Protein AF-A0A6G4W8M9-F1 (afdb_monomer)

Sequence (92 aa):
MGSEIVDAVLRPEGRVVPPKSMDAVLKHLPLRIGAYVPDDLLEDWFAPGTGMKPASDQALSAAKAYGWRFECEFKYYPERMEGVFWKWVPAI

Structure (mmCIF, N/CA/C/O backbone):
data_AF-A0A6G4W8M9-F1
#
_entry.id   AF-A0A6G4W8M9-F1
#
loop_
_atom_site.group_PDB
_atom_site.id
_atom_site.type_symbol
_atom_site.label_atom_id
_atom_site.label_alt_id
_atom_site.label_comp_id
_atom_site.label_asym_id
_atom_site.label_entity_id
_atom_site.label_seq_id
_atom_site.pdbx_PDB_ins_code
_atom_site.Cartn_x
_atom_site.Cartn_y
_atom_site.Cartn_z
_atom_site.occupancy
_atom_site.B_iso_or_equiv
_atom_site.auth_seq_id
_atom_site.auth_comp_id
_atom_site.auth_asym_id
_atom_site.auth_atom_id
_atom_site.pdbx_PDB_model_num
ATOM 1 N N . MET A 1 1 ? -4.289 -30.021 -11.734 1.00 39.12 1 MET A N 1
ATOM 2 C CA . MET A 1 1 ? -5.195 -28.892 -11.436 1.00 39.12 1 MET A CA 1
ATOM 3 C C . MET A 1 1 ? -4.567 -28.146 -10.270 1.00 39.12 1 MET A C 1
ATOM 5 O O . MET A 1 1 ? -4.776 -28.540 -9.141 1.00 39.12 1 MET A O 1
ATOM 9 N N . GLY A 1 2 ? -3.563 -27.294 -10.455 1.00 40.84 2 GLY A N 1
ATOM 10 C CA . GLY A 1 2 ? -3.534 -26.138 -11.350 1.00 40.84 2 GLY A CA 1
ATOM 11 C C . GLY A 1 2 ? -3.887 -24.918 -10.497 1.00 40.84 2 GLY A C 1
ATOM 12 O O . GLY A 1 2 ? -5.048 -24.564 -10.421 1.00 40.84 2 GLY A O 1
ATOM 13 N N . SER A 1 3 ? -2.892 -24.418 -9.764 1.00 38.22 3 SER A N 1
ATOM 14 C CA . SER A 1 3 ? -2.962 -23.450 -8.662 1.00 38.22 3 SER A CA 1
ATOM 15 C C . SER A 1 3 ? -3.722 -22.154 -8.993 1.00 38.22 3 SER A C 1
ATOM 17 O O . SER A 1 3 ? -3.245 -21.353 -9.790 1.00 38.22 3 SER A O 1
ATOM 19 N N . GLU A 1 4 ? -4.847 -21.919 -8.312 1.00 43.62 4 GLU A N 1
ATOM 20 C CA . GLU A 1 4 ? -5.592 -20.644 -8.256 1.00 43.62 4 GLU A CA 1
ATOM 21 C C . GLU A 1 4 ? -4.960 -19.626 -7.270 1.00 43.62 4 GLU A C 1
ATOM 23 O O . GLU A 1 4 ? -5.629 -18.724 -6.779 1.00 43.62 4 GLU A O 1
ATOM 28 N N . ILE A 1 5 ? -3.677 -19.774 -6.907 1.00 44.78 5 ILE A N 1
ATOM 29 C CA . ILE A 1 5 ? -3.090 -19.058 -5.753 1.00 44.78 5 ILE A CA 1
ATOM 30 C C . ILE A 1 5 ? -2.546 -17.656 -6.092 1.00 44.78 5 ILE A C 1
ATOM 32 O O . ILE A 1 5 ? -2.228 -16.895 -5.184 1.00 44.78 5 ILE A O 1
ATOM 36 N N . VAL A 1 6 ? -2.493 -17.232 -7.355 1.00 46.22 6 VAL A N 1
ATOM 37 C CA . VAL A 1 6 ? -2.037 -15.869 -7.694 1.00 46.22 6 VAL A CA 1
ATOM 38 C C . VAL A 1 6 ? -2.992 -15.202 -8.668 1.00 46.22 6 VAL A C 1
ATOM 40 O O . VAL A 1 6 ? -2.791 -15.187 -9.876 1.00 46.22 6 VAL A O 1
ATOM 43 N N . ASP A 1 7 ? -4.059 -14.634 -8.118 1.00 49.28 7 ASP A N 1
ATOM 44 C CA . ASP A 1 7 ? -5.119 -13.935 -8.849 1.00 49.28 7 ASP A CA 1
ATOM 45 C C . ASP A 1 7 ? -4.658 -12.545 -9.345 1.00 49.28 7 ASP A C 1
ATOM 47 O O . ASP A 1 7 ? -5.352 -11.539 -9.210 1.00 49.28 7 ASP A O 1
ATOM 51 N N . ALA A 1 8 ? -3.436 -12.460 -9.880 1.00 53.62 8 ALA A N 1
ATOM 52 C CA . ALA A 1 8 ? -2.946 -11.293 -10.590 1.00 53.62 8 ALA A CA 1
ATOM 53 C C . ALA A 1 8 ? -3.814 -11.097 -11.838 1.00 53.62 8 ALA A C 1
ATOM 55 O O . ALA A 1 8 ? -3.773 -11.884 -12.784 1.00 53.62 8 ALA A O 1
ATOM 56 N N . VAL A 1 9 ? -4.628 -10.041 -11.842 1.00 56.91 9 VAL A N 1
ATOM 57 C CA . VAL A 1 9 ? -5.499 -9.740 -12.978 1.00 56.91 9 VAL A CA 1
ATOM 58 C C . VAL A 1 9 ? -4.637 -9.180 -14.104 1.00 56.91 9 VAL A C 1
ATOM 60 O O . VAL A 1 9 ? -4.346 -7.985 -14.134 1.00 56.91 9 VAL A O 1
ATOM 63 N N . LEU A 1 10 ? -4.245 -10.035 -15.048 1.00 54.81 10 LEU A N 1
ATOM 64 C CA . LEU A 1 10 ? -3.684 -9.595 -16.322 1.00 54.81 10 LEU A CA 1
ATOM 65 C C . LEU A 1 10 ? -4.751 -8.774 -17.054 1.00 54.81 10 LEU A C 1
ATOM 67 O O . LEU A 1 10 ? -5.772 -9.301 -17.501 1.00 54.81 10 LEU A O 1
ATOM 71 N N . ARG A 1 11 ? -4.542 -7.460 -17.172 1.00 54.88 11 ARG A N 1
ATOM 72 C CA . ARG A 1 11 ? -5.329 -6.643 -18.109 1.00 54.88 11 ARG A CA 1
ATOM 73 C C . ARG A 1 11 ? -4.969 -7.041 -19.551 1.00 54.88 11 ARG A C 1
ATOM 75 O O . ARG A 1 11 ? -3.865 -7.536 -19.764 1.00 54.88 11 ARG A O 1
ATOM 82 N N . PRO A 1 12 ? -5.834 -6.785 -20.555 1.00 45.97 12 PRO A N 1
ATOM 83 C CA . PRO A 1 12 ? -5.552 -7.109 -21.966 1.00 45.97 12 PRO A CA 1
ATOM 84 C C . PRO A 1 12 ? -4.238 -6.510 -22.510 1.00 45.97 12 PRO A C 1
ATOM 86 O O . PRO A 1 12 ? -3.709 -6.984 -23.505 1.00 45.97 12 PRO A O 1
ATOM 89 N N . GLU A 1 13 ? -3.681 -5.520 -21.814 1.00 52.41 13 GLU A N 1
ATOM 90 C CA . GLU A 1 13 ? -2.385 -4.877 -22.066 1.00 52.41 13 GLU A CA 1
ATOM 91 C C . GLU A 1 13 ? -1.168 -5.669 -21.519 1.00 52.41 13 GLU A C 1
ATOM 93 O O . GLU A 1 13 ? -0.050 -5.164 -21.548 1.00 52.41 13 GLU A O 1
ATOM 98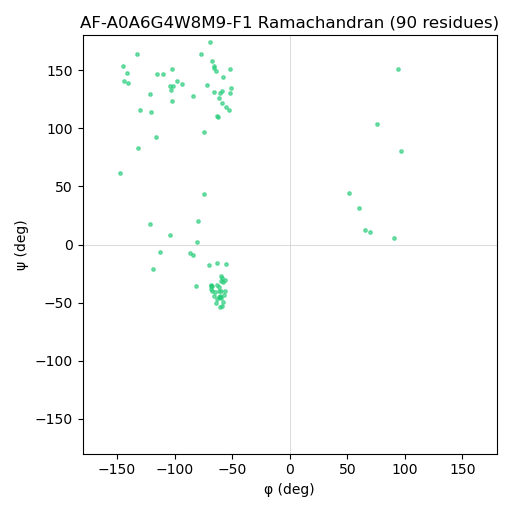 N N . GLY A 1 14 ? -1.358 -6.851 -20.916 1.00 58.16 14 GLY A N 1
ATOM 99 C CA . GLY A 1 14 ? -0.286 -7.619 -20.260 1.00 58.16 14 GLY A CA 1
ATOM 100 C C . GLY A 1 14 ? 0.246 -6.998 -18.959 1.00 58.16 14 GLY A C 1
ATOM 101 O O . GLY A 1 14 ? 1.267 -7.437 -18.439 1.00 58.16 14 GLY A O 1
ATOM 102 N N . ARG A 1 15 ? -0.431 -5.975 -18.422 1.00 59.53 15 ARG A N 1
ATOM 103 C CA . ARG A 1 15 ? -0.056 -5.317 -17.162 1.00 59.53 15 ARG A CA 1
ATOM 104 C C . ARG A 1 15 ? -0.607 -6.073 -15.963 1.00 59.53 15 ARG A C 1
ATOM 106 O O . ARG A 1 15 ? -1.819 -6.305 -15.886 1.00 59.53 15 ARG A O 1
ATOM 113 N N . VAL A 1 16 ? 0.280 -6.376 -15.020 1.00 73.56 16 VAL A N 1
ATOM 114 C CA . VAL A 1 16 ? -0.087 -6.765 -13.661 1.00 73.56 16 VAL A CA 1
ATOM 115 C C . VAL A 1 16 ? -0.611 -5.510 -12.955 1.00 73.56 16 VAL A C 1
ATOM 117 O O . VAL A 1 16 ? -0.111 -4.407 -13.143 1.00 73.56 16 VAL A O 1
ATOM 120 N N . VAL A 1 17 ? -1.696 -5.647 -12.209 1.00 84.25 17 VAL A N 1
ATOM 121 C CA . VAL A 1 17 ? -2.250 -4.596 -11.346 1.00 84.25 17 VAL A CA 1
ATOM 122 C C . VAL A 1 17 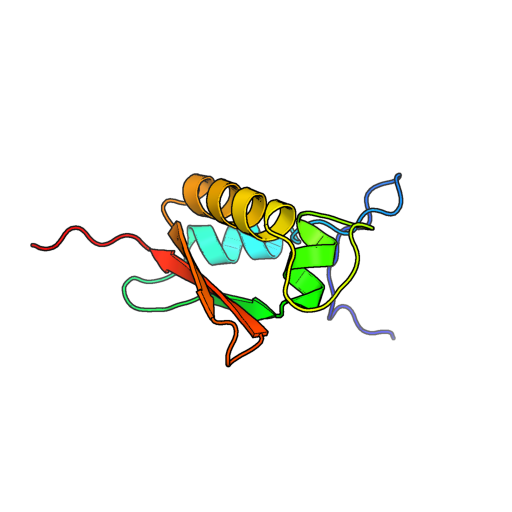? -2.545 -5.228 -9.990 1.00 84.25 17 VAL A C 1
ATOM 124 O O . VAL A 1 17 ? -2.645 -6.461 -9.933 1.00 84.25 17 VAL A O 1
ATOM 127 N N . PRO A 1 18 ? -2.744 -4.437 -8.917 1.00 92.00 18 PRO A N 1
ATOM 128 C CA . PRO A 1 18 ? -3.197 -5.007 -7.660 1.00 92.00 18 PRO A CA 1
ATOM 129 C C . PRO A 1 18 ? -4.446 -5.861 -7.905 1.00 92.00 18 PRO A C 1
ATOM 131 O O . PRO A 1 18 ? -5.376 -5.409 -8.592 1.00 92.00 18 PRO A O 1
ATOM 134 N N . PRO A 1 19 ? -4.478 -7.101 -7.397 1.00 90.69 19 PRO A N 1
ATOM 135 C CA . PRO A 1 19 ? -5.625 -7.969 -7.587 1.00 90.69 19 PRO A CA 1
ATOM 136 C C . PRO A 1 19 ? -6.842 -7.386 -6.860 1.00 90.69 19 PRO A C 1
ATOM 138 O O . PRO A 1 19 ? -6.703 -6.723 -5.834 1.00 90.69 19 PRO A O 1
ATOM 141 N N . LYS A 1 20 ? -8.063 -7.660 -7.338 1.00 89.44 20 LYS A N 1
ATOM 142 C CA . LYS A 1 20 ? -9.295 -7.160 -6.684 1.00 89.44 20 LYS A CA 1
ATOM 143 C C . LYS A 1 20 ? -9.438 -7.643 -5.238 1.00 89.44 20 LYS A C 1
ATOM 145 O O . LYS A 1 20 ? -10.072 -6.980 -4.422 1.00 89.44 20 LYS A O 1
ATOM 150 N N . SER A 1 21 ? -8.851 -8.791 -4.907 1.00 91.12 21 SER A N 1
ATOM 151 C CA . SER A 1 21 ? -8.760 -9.272 -3.529 1.00 91.12 21 SER A CA 1
ATOM 152 C C . SER A 1 21 ? -7.993 -8.296 -2.629 1.00 91.12 21 SER A C 1
ATOM 154 O O . SER A 1 21 ? -8.348 -8.149 -1.462 1.00 91.12 21 SER A O 1
ATOM 156 N N . MET A 1 22 ? -7.020 -7.555 -3.167 1.00 95.19 22 MET A N 1
ATOM 157 C CA . MET A 1 22 ? -6.287 -6.530 -2.426 1.00 95.19 22 MET A CA 1
ATOM 158 C C . MET A 1 22 ? -7.171 -5.325 -2.072 1.00 95.19 22 MET A C 1
ATOM 160 O O . MET A 1 22 ? -7.049 -4.801 -0.965 1.00 95.19 22 MET A O 1
ATOM 164 N N . ASP A 1 23 ? -8.112 -4.926 -2.939 1.00 95.56 23 ASP A N 1
ATOM 165 C CA . ASP A 1 23 ? -9.127 -3.915 -2.59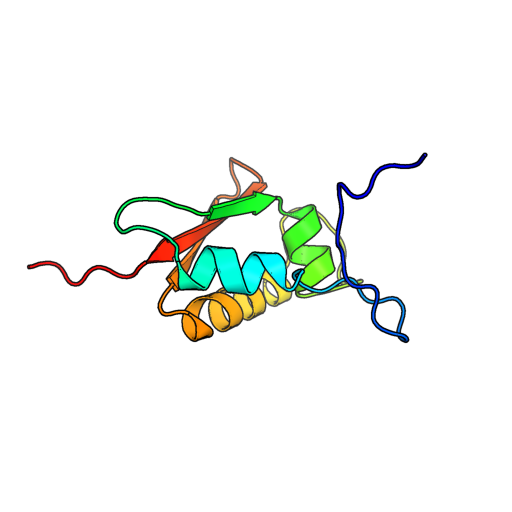2 1.00 95.56 23 ASP A CA 1
ATOM 166 C C . ASP A 1 23 ? -9.926 -4.372 -1.356 1.00 95.56 23 ASP A C 1
ATOM 168 O O . ASP A 1 23 ? -10.173 -3.596 -0.430 1.00 95.56 23 ASP A O 1
ATOM 172 N N . ALA A 1 24 ? -10.313 -5.653 -1.318 1.00 94.88 24 ALA A N 1
ATOM 173 C CA . ALA A 1 24 ? -11.055 -6.227 -0.199 1.00 94.88 24 ALA A CA 1
ATOM 174 C C . ALA A 1 24 ? -10.213 -6.290 1.086 1.00 94.88 24 ALA A C 1
ATOM 176 O O . ALA A 1 24 ? -10.739 -5.968 2.154 1.00 94.88 24 ALA A O 1
ATOM 177 N N . VAL A 1 25 ? -8.925 -6.642 0.988 1.00 95.88 25 VAL A N 1
ATOM 178 C CA . VAL A 1 25 ? -7.983 -6.625 2.120 1.00 95.88 25 VAL A CA 1
ATOM 179 C C . VAL A 1 25 ? -7.885 -5.222 2.711 1.00 95.88 25 VAL A C 1
ATOM 181 O O . VAL A 1 25 ? -8.118 -5.055 3.904 1.00 95.88 25 VAL A O 1
ATOM 184 N N . LEU A 1 26 ? -7.610 -4.198 1.896 1.00 96.19 26 LEU A N 1
ATOM 185 C CA . LEU A 1 26 ? -7.446 -2.830 2.398 1.00 96.19 26 LEU A CA 1
ATOM 186 C C . LEU A 1 26 ? -8.755 -2.234 2.923 1.00 96.19 26 LEU A C 1
ATOM 188 O O . LEU A 1 26 ? -8.752 -1.516 3.925 1.00 96.19 26 LEU A O 1
ATOM 192 N N . LYS A 1 27 ? -9.894 -2.565 2.303 1.00 95.56 27 LYS A N 1
ATOM 193 C CA . LYS A 1 27 ? -11.209 -2.123 2.779 1.00 95.56 27 LYS A CA 1
ATOM 194 C C . LYS A 1 27 ? -11.517 -2.642 4.188 1.00 95.56 27 LYS A C 1
ATOM 196 O O . LYS A 1 27 ? -12.031 -1.870 4.993 1.00 95.56 27 LYS A O 1
ATOM 201 N N . HIS A 1 28 ? -11.169 -3.895 4.491 1.00 95.56 28 HIS A N 1
ATOM 202 C CA . HIS A 1 28 ? -11.484 -4.555 5.767 1.00 95.56 28 HIS A CA 1
ATOM 203 C C . HIS A 1 28 ? -10.296 -4.663 6.733 1.00 95.56 28 HIS A C 1
ATOM 205 O O . HIS A 1 28 ? -10.408 -5.338 7.756 1.00 95.56 28 HIS A O 1
ATOM 211 N N . LEU A 1 29 ? -9.165 -4.022 6.424 1.00 95.75 29 LEU A N 1
ATOM 212 C CA . LEU A 1 29 ? -7.959 -4.100 7.241 1.00 95.75 29 LEU A CA 1
ATOM 213 C C . LEU A 1 29 ? -8.253 -3.609 8.672 1.00 95.75 29 LEU A C 1
ATOM 215 O O . LEU A 1 29 ? -8.695 -2.466 8.829 1.00 95.75 29 LEU A O 1
ATOM 219 N N . PRO A 1 30 ? -8.031 -4.431 9.715 1.00 93.56 30 PRO A N 1
ATOM 220 C CA . PRO A 1 30 ? -8.262 -4.004 11.088 1.00 93.56 30 PRO A CA 1
ATOM 221 C C . PRO A 1 30 ? -7.311 -2.885 11.515 1.00 93.56 30 PRO A C 1
ATOM 223 O O . PRO A 1 30 ? -6.176 -2.787 11.044 1.00 93.56 30 PRO A O 1
ATOM 226 N N . LEU A 1 31 ? -7.752 -2.069 12.475 1.00 91.12 31 LEU A N 1
ATOM 227 C CA . LEU A 1 31 ? -6.875 -1.088 13.112 1.00 91.12 31 LEU A CA 1
ATOM 228 C C . LEU A 1 31 ? -5.670 -1.793 13.750 1.00 91.12 31 LEU A C 1
ATOM 230 O O . LEU A 1 31 ? -5.808 -2.875 14.319 1.00 91.12 31 LEU A O 1
ATOM 234 N N . ARG A 1 32 ? -4.502 -1.139 13.709 1.00 88.69 32 ARG A N 1
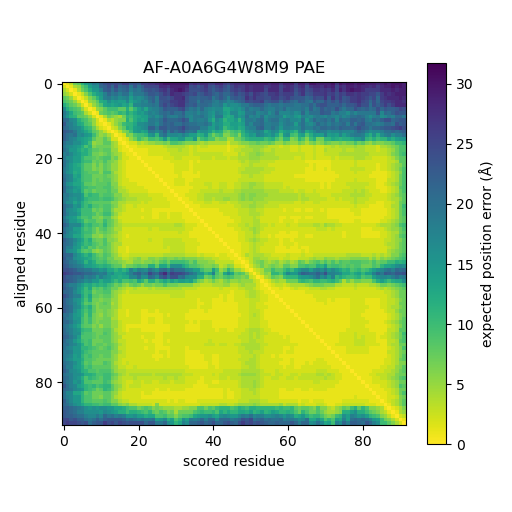ATOM 235 C CA . ARG A 1 32 ? -3.225 -1.635 14.265 1.00 88.69 32 ARG A CA 1
ATOM 236 C C . ARG A 1 32 ? -2.649 -2.888 13.586 1.00 88.69 32 ARG A C 1
ATOM 238 O O . ARG A 1 32 ? -1.703 -3.466 14.113 1.00 88.69 32 ARG A O 1
ATOM 245 N N . ILE A 1 33 ? -3.172 -3.287 12.427 1.00 93.31 33 ILE A N 1
ATOM 246 C CA . ILE A 1 33 ? -2.613 -4.353 11.586 1.00 93.31 33 ILE A CA 1
ATOM 247 C C . ILE A 1 33 ? -2.146 -3.750 10.255 1.00 93.31 33 ILE A C 1
ATOM 249 O O . ILE A 1 33 ? -2.729 -2.780 9.768 1.00 93.31 33 ILE A O 1
ATOM 253 N N . GLY A 1 34 ? -1.078 -4.319 9.690 1.00 95.44 34 GLY A N 1
ATOM 254 C CA . GLY A 1 34 ? -0.543 -3.951 8.383 1.00 95.44 34 GLY A CA 1
ATOM 255 C C . GLY A 1 34 ? -0.771 -5.035 7.327 1.00 95.44 34 GLY A C 1
ATOM 256 O O . GLY A 1 34 ? -0.738 -6.224 7.641 1.00 95.44 34 GLY A O 1
ATOM 257 N N . ALA A 1 35 ? -0.972 -4.622 6.077 1.00 97.56 35 ALA A N 1
ATOM 258 C CA . ALA A 1 35 ? -0.870 -5.486 4.903 1.00 97.56 35 ALA A CA 1
ATOM 259 C C . ALA A 1 35 ? 0.468 -5.219 4.201 1.00 97.56 35 ALA A C 1
ATOM 261 O O . ALA A 1 35 ? 0.759 -4.077 3.844 1.00 97.56 35 ALA A O 1
ATOM 262 N N . TYR A 1 36 ? 1.265 -6.268 4.025 1.00 97.38 36 TYR A N 1
ATOM 263 C CA . TYR A 1 36 ? 2.642 -6.205 3.536 1.00 97.38 36 TYR A CA 1
ATOM 264 C C . TYR A 1 36 ? 2.695 -6.633 2.068 1.00 97.38 36 TYR A C 1
ATOM 266 O O . TYR A 1 36 ? 2.099 -7.648 1.703 1.00 97.38 36 TYR A O 1
ATOM 274 N N . VAL A 1 37 ? 3.388 -5.857 1.236 1.00 95.94 37 VAL A N 1
ATOM 275 C CA . VAL A 1 37 ? 3.544 -6.103 -0.202 1.00 95.94 37 VAL A CA 1
ATOM 276 C C . VAL A 1 37 ? 5.032 -6.016 -0.568 1.00 95.94 37 VAL A C 1
ATOM 278 O O . VAL A 1 37 ? 5.612 -4.937 -0.426 1.00 95.94 37 VAL A O 1
ATOM 281 N N . PRO A 1 38 ? 5.650 -7.120 -1.018 1.00 93.88 38 PRO A N 1
ATOM 282 C CA . PRO A 1 38 ? 7.011 -7.148 -1.562 1.00 93.88 38 PRO A CA 1
ATOM 283 C C . PRO A 1 38 ? 7.268 -6.126 -2.686 1.00 93.88 38 PRO A C 1
ATOM 285 O O . PRO A 1 38 ? 6.347 -5.745 -3.411 1.00 93.88 38 PRO A O 1
ATOM 288 N N . ASP A 1 39 ? 8.514 -5.662 -2.823 1.00 91.62 39 ASP A N 1
ATOM 289 C CA . ASP A 1 39 ? 8.915 -4.616 -3.776 1.00 91.62 39 ASP A CA 1
ATOM 290 C C . ASP A 1 39 ? 8.721 -4.990 -5.253 1.00 91.62 39 ASP A C 1
ATOM 292 O O . ASP A 1 39 ? 8.340 -4.130 -6.047 1.00 91.62 39 ASP A O 1
ATOM 296 N N . ASP A 1 40 ? 8.915 -6.258 -5.607 1.00 89.12 40 ASP A N 1
ATOM 297 C CA . ASP A 1 40 ? 8.622 -6.801 -6.935 1.00 89.12 40 ASP A CA 1
ATOM 298 C C . ASP A 1 40 ? 7.136 -6.649 -7.289 1.00 89.12 40 ASP A C 1
ATOM 300 O O . ASP A 1 40 ? 6.804 -6.136 -8.356 1.00 89.12 40 ASP A O 1
ATOM 304 N N . LEU A 1 41 ? 6.235 -6.977 -6.359 1.00 91.62 41 LEU A N 1
ATOM 305 C CA . LEU A 1 41 ? 4.800 -6.768 -6.543 1.00 91.62 41 LEU A CA 1
ATOM 306 C C . LEU A 1 41 ? 4.431 -5.284 -6.588 1.00 91.62 41 LEU A C 1
ATOM 308 O O . LEU A 1 41 ? 3.541 -4.913 -7.348 1.00 91.62 41 LEU A O 1
ATOM 312 N N . LEU A 1 42 ? 5.092 -4.417 -5.813 1.00 92.88 42 LEU A N 1
ATOM 313 C CA . LEU A 1 42 ? 4.858 -2.972 -5.907 1.00 92.88 42 LEU A CA 1
ATOM 314 C C . LEU A 1 42 ? 5.215 -2.432 -7.297 1.00 92.88 42 LEU A C 1
ATOM 316 O O . LEU A 1 42 ? 4.428 -1.674 -7.866 1.00 92.88 42 LEU A O 1
ATOM 320 N N . GLU A 1 43 ? 6.361 -2.827 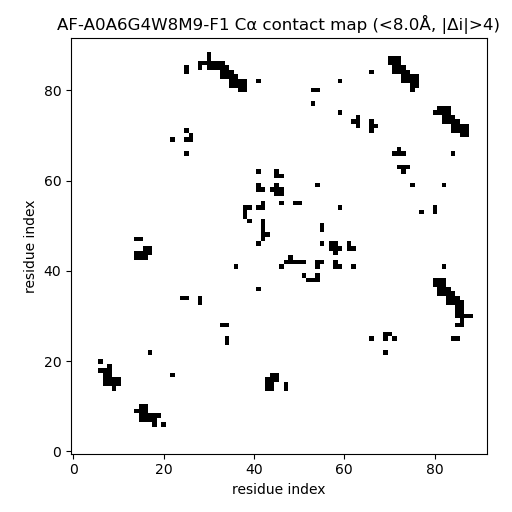-7.850 1.00 91.12 43 GLU A N 1
ATOM 321 C CA . GLU A 1 43 ? 6.758 -2.467 -9.214 1.00 91.12 43 GLU A CA 1
ATOM 322 C C . GLU A 1 43 ? 5.758 -3.000 -10.237 1.00 91.12 43 GLU A C 1
ATOM 324 O O . GLU A 1 43 ? 5.189 -2.226 -11.009 1.00 91.12 43 GLU A O 1
ATOM 329 N N . ASP A 1 44 ? 5.474 -4.301 -10.191 1.00 89.69 44 ASP A N 1
ATOM 330 C CA . ASP A 1 44 ? 4.566 -4.955 -11.128 1.00 89.69 44 ASP A CA 1
ATOM 331 C C . ASP A 1 44 ? 3.183 -4.298 -11.131 1.00 89.69 44 ASP A C 1
ATOM 333 O O . ASP A 1 44 ? 2.579 -4.115 -12.187 1.00 89.69 44 ASP A O 1
ATOM 337 N N . TRP A 1 45 ? 2.680 -3.921 -9.956 1.00 91.75 45 TRP A N 1
ATOM 338 C CA . TRP A 1 45 ? 1.337 -3.380 -9.786 1.00 91.75 45 TRP A CA 1
ATOM 339 C C . TRP A 1 45 ? 1.216 -1.897 -10.122 1.00 91.75 45 TRP A C 1
ATOM 341 O O . TRP A 1 45 ? 0.163 -1.464 -10.604 1.00 91.75 45 TRP A O 1
ATOM 351 N N . PHE A 1 46 ? 2.244 -1.107 -9.814 1.00 92.12 46 PHE A N 1
ATOM 352 C CA . PHE A 1 46 ? 2.141 0.352 -9.784 1.00 92.12 46 PHE A CA 1
ATOM 353 C C . PHE A 1 46 ? 3.070 1.068 -10.770 1.00 92.12 46 PHE A C 1
ATOM 355 O O . PHE A 1 46 ? 2.768 2.203 -11.150 1.00 92.12 46 PHE A O 1
ATOM 362 N N . ALA A 1 47 ? 4.143 0.424 -11.230 1.00 89.81 47 ALA A N 1
ATOM 363 C CA . ALA A 1 47 ? 5.057 0.957 -12.239 1.00 89.81 47 ALA A CA 1
ATOM 364 C C . ALA A 1 47 ? 5.642 -0.164 -13.132 1.00 89.81 47 ALA A C 1
ATOM 366 O O . ALA A 1 47 ? 6.851 -0.371 -13.195 1.00 89.81 47 ALA A O 1
ATOM 367 N N . PRO A 1 48 ? 4.805 -0.913 -13.873 1.00 84.88 48 PRO A N 1
ATOM 368 C CA . PRO A 1 48 ? 5.305 -2.021 -14.676 1.00 84.88 48 PRO A CA 1
ATOM 369 C C . PRO A 1 48 ? 6.301 -1.525 -15.735 1.00 84.88 48 PRO A C 1
ATOM 371 O O . PRO A 1 48 ? 5.981 -0.656 -16.550 1.00 84.88 48 PRO A O 1
ATOM 374 N N . GLY A 1 49 ? 7.497 -2.118 -15.746 1.00 78.00 49 GLY A N 1
ATOM 375 C CA . GLY A 1 49 ? 8.543 -1.843 -16.736 1.00 78.00 49 GLY A CA 1
ATOM 376 C C . GLY A 1 49 ? 9.538 -0.735 -16.372 1.00 78.00 49 GLY A C 1
ATOM 377 O O . GLY A 1 49 ? 10.388 -0.426 -17.206 1.00 78.00 49 GLY A O 1
ATOM 378 N N . THR A 1 50 ? 9.485 -0.157 -15.165 1.00 74.81 50 THR A N 1
ATOM 379 C CA . THR A 1 50 ? 10.458 0.868 -14.731 1.00 74.81 50 THR A CA 1
ATOM 380 C C . THR A 1 50 ? 11.769 0.318 -14.162 1.00 74.81 50 THR A C 1
ATOM 382 O O . THR A 1 50 ? 12.733 1.071 -14.039 1.00 74.81 50 THR A O 1
ATOM 385 N N . GLY A 1 51 ? 11.860 -0.996 -13.928 1.00 65.44 51 GLY A N 1
ATOM 386 C CA . GLY A 1 51 ? 13.075 -1.668 -13.451 1.00 65.44 51 GLY A CA 1
ATOM 387 C C . GLY A 1 51 ? 13.119 -1.827 -11.926 1.00 65.44 51 GLY A C 1
ATOM 388 O O . GLY A 1 51 ? 12.529 -1.047 -11.192 1.00 65.44 51 GLY A O 1
ATOM 389 N N . MET A 1 52 ? 13.801 -2.879 -11.455 1.00 71.50 52 MET A N 1
ATOM 390 C CA . MET A 1 52 ? 13.754 -3.345 -10.060 1.00 71.50 52 MET A CA 1
ATOM 391 C C . MET A 1 52 ? 14.978 -2.949 -9.210 1.00 71.50 52 MET A C 1
ATOM 393 O O . MET A 1 52 ? 16.110 -2.955 -9.695 1.00 71.50 52 MET A O 1
ATOM 397 N N . LYS A 1 53 ? 14.711 -2.801 -7.901 1.00 65.44 53 LYS A N 1
ATOM 398 C CA . LYS A 1 53 ? 15.600 -2.715 -6.720 1.00 65.44 53 LYS A CA 1
ATOM 399 C C . LYS A 1 53 ? 16.349 -1.393 -6.476 1.00 65.44 53 LYS A C 1
ATOM 401 O O . LYS A 1 53 ? 17.428 -1.192 -7.036 1.00 65.44 53 LYS A O 1
ATOM 406 N N . PRO A 1 54 ? 15.890 -0.575 -5.501 1.00 77.69 54 PRO A N 1
ATOM 407 C CA . PRO A 1 54 ? 14.618 -0.671 -4.756 1.00 77.69 54 PRO A CA 1
ATOM 408 C C . PRO A 1 54 ? 13.404 -0.354 -5.648 1.00 77.69 54 PRO A C 1
ATOM 410 O O . PRO A 1 54 ? 13.584 0.049 -6.795 1.00 77.69 54 PRO A O 1
ATOM 413 N N . ALA A 1 55 ? 12.183 -0.526 -5.127 1.00 85.31 55 ALA A N 1
ATOM 414 C CA . ALA A 1 55 ? 10.982 -0.015 -5.793 1.00 85.31 55 ALA A CA 1
ATOM 415 C C . ALA A 1 55 ? 11.150 1.475 -6.149 1.00 85.31 55 ALA A C 1
ATOM 417 O O . ALA A 1 55 ? 11.631 2.275 -5.343 1.00 85.31 55 ALA A O 1
ATOM 418 N N . SER A 1 56 ? 10.767 1.820 -7.370 1.00 90.94 56 SER A N 1
ATOM 419 C CA . SER A 1 56 ? 10.826 3.144 -7.966 1.00 90.94 56 SER A CA 1
ATOM 420 C C . SER A 1 56 ? 9.925 4.133 -7.233 1.00 90.94 56 SER A C 1
ATOM 422 O O . SER A 1 56 ? 8.836 3.801 -6.758 1.00 90.94 56 SER A O 1
ATOM 424 N N . ASP A 1 57 ? 10.323 5.405 -7.223 1.00 92.12 57 ASP A N 1
ATOM 425 C CA . ASP A 1 57 ? 9.505 6.479 -6.647 1.00 92.12 57 ASP A CA 1
ATOM 426 C C . ASP A 1 57 ? 8.110 6.554 -7.287 1.00 92.12 57 ASP A C 1
ATOM 428 O O . ASP A 1 57 ? 7.128 6.907 -6.627 1.00 92.12 57 ASP A O 1
ATOM 432 N N . GLN A 1 58 ? 8.004 6.179 -8.567 1.00 92.50 58 GLN A N 1
ATOM 433 C CA . GLN A 1 58 ? 6.732 6.081 -9.271 1.00 92.50 58 GLN A CA 1
ATOM 434 C C . GLN A 1 58 ? 5.833 5.004 -8.653 1.00 92.50 58 GLN A C 1
ATOM 436 O O . GLN A 1 58 ? 4.681 5.307 -8.329 1.00 92.50 58 GLN A O 1
ATOM 441 N N . ALA A 1 59 ? 6.349 3.787 -8.446 1.00 93.56 59 ALA A N 1
ATOM 442 C CA . ALA A 1 59 ? 5.603 2.711 -7.802 1.00 93.56 59 ALA A CA 1
ATOM 443 C C . ALA A 1 59 ? 5.193 3.094 -6.378 1.00 93.56 59 ALA A C 1
ATOM 445 O O . ALA A 1 59 ? 4.034 2.924 -6.003 1.00 93.56 59 ALA A O 1
ATOM 446 N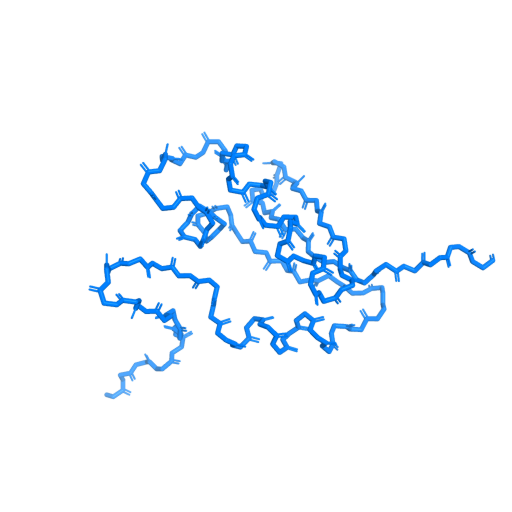 N . LEU A 1 60 ? 6.103 3.686 -5.600 1.00 95.50 60 LEU A N 1
ATOM 447 C CA . LEU A 1 60 ? 5.834 4.092 -4.218 1.00 95.50 60 LEU A CA 1
ATOM 448 C C . LEU A 1 60 ? 4.766 5.193 -4.124 1.00 95.50 60 LEU A C 1
ATOM 450 O O . LEU A 1 60 ? 3.886 5.144 -3.259 1.00 95.50 60 LEU A O 1
ATOM 454 N N . SER A 1 61 ? 4.805 6.174 -5.028 1.00 96.00 61 SER A N 1
ATOM 455 C CA . SER A 1 61 ? 3.804 7.243 -5.103 1.00 96.00 61 SER A CA 1
ATOM 456 C C . SER A 1 61 ? 2.423 6.702 -5.490 1.00 96.00 61 SER A C 1
ATOM 458 O O . SER A 1 61 ? 1.414 7.026 -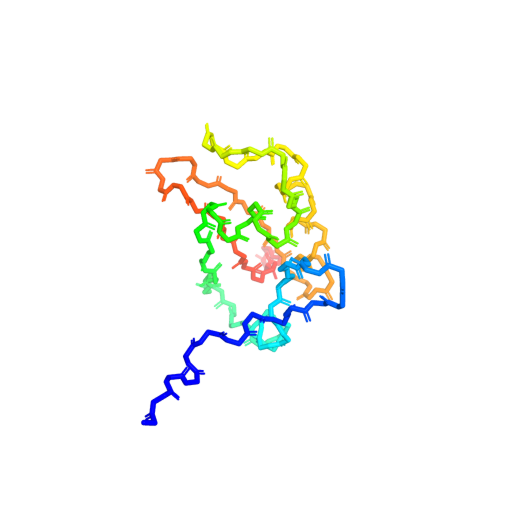4.855 1.00 96.00 61 SER A O 1
ATOM 460 N N . ALA A 1 62 ? 2.370 5.812 -6.483 1.00 95.75 62 ALA A N 1
ATOM 461 C CA . ALA A 1 62 ? 1.133 5.175 -6.918 1.00 95.75 62 ALA A CA 1
ATOM 462 C C . ALA A 1 62 ? 0.565 4.206 -5.863 1.00 95.75 62 ALA A C 1
ATOM 464 O O . ALA A 1 62 ? -0.646 4.216 -5.630 1.00 95.75 62 ALA A O 1
ATOM 465 N N . ALA A 1 63 ? 1.412 3.455 -5.153 1.00 96.69 63 ALA A N 1
ATOM 466 C CA . ALA A 1 63 ? 1.013 2.631 -4.014 1.00 96.69 63 ALA A CA 1
ATOM 467 C C . ALA A 1 63 ? 0.389 3.487 -2.903 1.00 96.69 63 ALA A C 1
ATOM 469 O O . ALA A 1 63 ? -0.703 3.183 -2.420 1.00 96.69 63 ALA A O 1
ATOM 470 N N . LYS A 1 64 ? 1.012 4.620 -2.554 1.00 97.38 64 LYS A N 1
ATOM 471 C CA . LYS A 1 64 ? 0.446 5.568 -1.587 1.00 97.38 64 LYS A CA 1
ATOM 472 C C . LYS A 1 64 ? -0.935 6.062 -2.024 1.00 97.38 64 LYS A C 1
ATOM 474 O O . LYS A 1 64 ? -1.875 5.995 -1.236 1.00 97.38 64 LYS A O 1
ATOM 479 N N . ALA A 1 65 ? -1.087 6.504 -3.272 1.00 97.00 65 ALA A N 1
ATOM 480 C CA . ALA A 1 65 ? -2.378 6.950 -3.802 1.00 97.00 65 ALA A CA 1
ATOM 481 C C . ALA A 1 65 ? -3.438 5.831 -3.802 1.00 97.00 65 ALA A C 1
ATOM 483 O O . ALA A 1 65 ? -4.610 6.078 -3.515 1.00 97.00 65 ALA A O 1
ATOM 484 N N . TYR A 1 66 ? -3.029 4.594 -4.084 1.00 96.69 66 TYR A N 1
ATOM 485 C CA . TYR A 1 66 ? -3.892 3.421 -4.017 1.00 96.69 66 TYR A CA 1
ATOM 486 C C . TYR A 1 66 ? -4.403 3.161 -2.593 1.00 96.69 66 TYR A C 1
ATOM 488 O O . TYR A 1 66 ? -5.608 3.002 -2.415 1.00 96.69 66 TYR A O 1
ATOM 496 N N . GLY A 1 67 ? -3.530 3.206 -1.580 1.00 96.56 67 GLY A N 1
ATOM 497 C CA . GLY A 1 67 ? -3.911 3.034 -0.172 1.00 96.56 67 GLY A CA 1
ATOM 498 C C . GLY A 1 67 ? -4.926 4.073 0.319 1.00 96.56 67 GLY A C 1
ATOM 499 O O . GLY A 1 67 ? -5.900 3.722 0.987 1.00 96.56 67 GLY A O 1
ATOM 500 N N . TRP A 1 68 ? -4.768 5.334 -0.097 1.00 95.56 68 TRP A N 1
ATOM 501 C CA . TRP A 1 68 ? -5.673 6.432 0.270 1.00 95.56 68 TRP A CA 1
ATOM 502 C C . TRP A 1 68 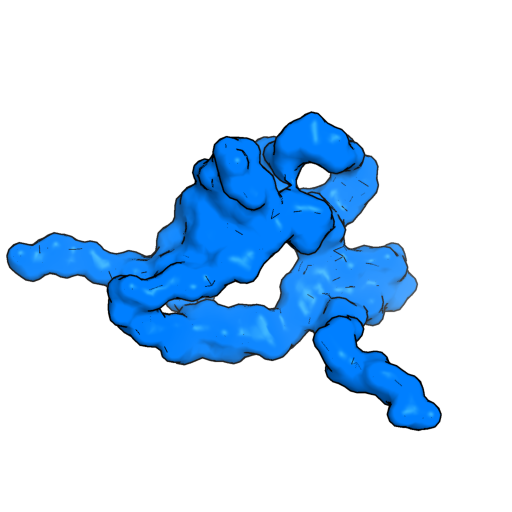? -7.129 6.202 -0.154 1.00 95.56 68 TRP A C 1
ATOM 504 O O . TRP A 1 68 ? -8.042 6.645 0.540 1.00 95.56 68 TRP A O 1
ATOM 514 N N . ARG A 1 69 ? -7.375 5.452 -1.238 1.00 95.62 69 ARG A N 1
ATOM 515 C CA . ARG A 1 69 ? -8.736 5.080 -1.681 1.00 95.62 69 ARG A CA 1
ATOM 516 C C . ARG A 1 69 ? -9.487 4.216 -0.661 1.00 95.62 69 ARG A C 1
ATOM 518 O O . ARG A 1 69 ? -10.702 4.075 -0.771 1.00 95.62 69 ARG A O 1
ATOM 525 N N . PHE A 1 70 ? -8.768 3.637 0.298 1.00 95.19 70 PHE A N 1
ATOM 526 C CA . PHE A 1 70 ? -9.289 2.755 1.337 1.00 95.19 70 PHE A CA 1
ATOM 527 C C . PHE A 1 70 ? -8.999 3.275 2.748 1.00 95.19 70 PHE A C 1
ATOM 529 O O . PHE A 1 70 ? -9.062 2.490 3.692 1.00 95.19 70 PHE A O 1
ATOM 536 N N . GLU A 1 71 ? -8.670 4.563 2.901 1.00 94.38 71 GLU A N 1
ATOM 537 C CA . GLU A 1 71 ? -8.320 5.173 4.197 1.00 94.38 71 GLU A CA 1
ATOM 538 C C . GLU A 1 71 ? -7.094 4.506 4.857 1.00 94.38 71 GLU A C 1
ATOM 540 O O . GLU A 1 71 ? -6.982 4.415 6.084 1.00 94.38 71 GLU A O 1
ATOM 545 N N . CYS A 1 72 ? -6.170 4.010 4.029 1.00 96.00 72 CYS A N 1
ATOM 546 C CA . CYS A 1 72 ? -4.906 3.439 4.472 1.00 96.00 72 CYS A CA 1
ATOM 547 C C . CYS A 1 72 ? -3.748 4.412 4.225 1.00 96.00 72 CYS A C 1
ATOM 549 O O . CYS A 1 72 ? -3.618 4.989 3.143 1.00 96.00 72 CYS A O 1
ATOM 551 N N . GLU A 1 73 ? -2.861 4.532 5.209 1.00 96.12 73 GLU A N 1
ATOM 552 C CA . GLU A 1 73 ? -1.519 5.067 5.010 1.00 96.12 73 GLU A CA 1
ATOM 553 C C . GLU A 1 73 ? -0.618 4.019 4.347 1.00 96.12 73 GLU A C 1
ATOM 555 O O . GLU A 1 73 ? -0.941 2.830 4.303 1.00 96.12 73 GLU A O 1
ATOM 560 N N . PHE A 1 74 ? 0.517 4.478 3.818 1.00 97.38 74 PHE A N 1
ATOM 561 C CA . PHE A 1 74 ? 1.515 3.637 3.171 1.00 97.38 74 PHE A CA 1
ATOM 562 C C . PHE A 1 74 ? 2.928 4.096 3.527 1.00 97.38 74 PHE A C 1
ATOM 564 O O . PHE A 1 74 ? 3.219 5.297 3.513 1.00 97.38 74 PHE A O 1
ATOM 571 N N . LYS A 1 75 ? 3.823 3.135 3.770 1.00 96.88 75 LYS A N 1
ATOM 572 C CA . LYS A 1 75 ? 5.267 3.361 3.904 1.00 96.88 75 LYS A CA 1
ATOM 573 C C . LYS A 1 75 ? 6.048 2.199 3.317 1.00 96.88 75 LYS A C 1
ATOM 575 O O . LYS A 1 75 ? 5.686 1.043 3.506 1.00 96.88 75 LYS A O 1
ATOM 580 N N . TYR A 1 76 ? 7.146 2.539 2.658 1.00 96.56 76 TYR A N 1
ATOM 581 C CA . TYR A 1 76 ? 8.138 1.586 2.189 1.00 96.56 76 TYR A CA 1
ATOM 582 C C . TYR A 1 76 ? 9.255 1.418 3.222 1.00 96.56 76 TYR A C 1
ATOM 584 O O . TYR A 1 76 ? 9.711 2.403 3.812 1.00 96.56 76 TYR A O 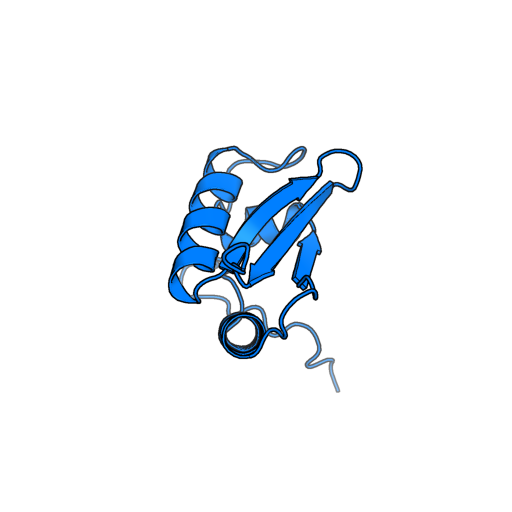1
ATOM 592 N N . TYR A 1 77 ? 9.679 0.176 3.428 1.00 95.62 77 TYR A N 1
ATOM 593 C CA . TYR A 1 77 ? 10.764 -0.225 4.318 1.00 95.62 77 TYR A CA 1
ATOM 594 C C . TYR A 1 77 ? 11.882 -0.851 3.473 1.00 95.62 77 TYR A C 1
ATOM 596 O O . TYR A 1 77 ? 11.832 -2.050 3.182 1.00 95.62 77 TYR A O 1
ATOM 604 N N . PRO A 1 78 ? 12.885 -0.060 3.037 1.00 92.06 78 PRO A N 1
ATOM 605 C CA . PRO A 1 78 ? 13.951 -0.538 2.155 1.00 92.06 78 PRO A CA 1
ATOM 606 C C . PRO A 1 78 ? 14.740 -1.716 2.733 1.00 92.06 78 PRO A C 1
ATOM 608 O O . PRO A 1 78 ? 15.185 -2.583 1.990 1.00 92.06 78 PRO A O 1
ATOM 611 N N . GLU A 1 79 ? 14.889 -1.773 4.056 1.00 93.88 79 GLU A N 1
ATOM 612 C CA . GLU A 1 79 ? 15.602 -2.833 4.770 1.00 93.88 79 GLU A CA 1
ATOM 613 C C . GLU A 1 79 ? 14.878 -4.185 4.746 1.00 93.88 79 GLU A C 1
ATOM 615 O O . GLU A 1 79 ? 15.490 -5.218 5.011 1.00 93.88 79 GLU A O 1
ATOM 620 N N . ARG A 1 80 ? 13.582 -4.178 4.420 1.00 93.25 80 ARG A N 1
ATOM 621 C CA . ARG A 1 80 ? 12.741 -5.370 4.254 1.00 93.25 80 ARG A CA 1
ATOM 622 C C . ARG A 1 80 ? 12.293 -5.582 2.812 1.00 93.25 80 ARG A C 1
ATOM 624 O O . ARG A 1 80 ? 11.692 -6.608 2.523 1.00 93.25 80 ARG A O 1
ATOM 631 N N . MET A 1 81 ? 12.586 -4.619 1.935 1.00 94.00 81 MET A N 1
ATOM 632 C CA . MET A 1 81 ? 12.122 -4.585 0.549 1.00 94.00 81 MET A CA 1
ATOM 633 C C . MET A 1 81 ? 10.599 -4.766 0.439 1.00 94.00 81 MET A C 1
ATOM 635 O O . MET A 1 81 ? 10.105 -5.531 -0.384 1.00 94.00 81 MET A O 1
ATOM 639 N N . GLU A 1 82 ? 9.843 -4.074 1.295 1.00 96.06 82 GLU A N 1
ATOM 640 C CA . GLU A 1 82 ? 8.383 -4.193 1.335 1.00 96.06 82 GLU A CA 1
ATOM 641 C C . GLU A 1 82 ? 7.700 -2.843 1.580 1.00 96.06 82 GLU A C 1
ATOM 643 O O . GLU A 1 82 ? 8.204 -1.967 2.291 1.00 96.06 82 GLU A O 1
ATOM 648 N N . GLY A 1 83 ? 6.518 -2.681 0.998 1.00 96.75 83 GLY A N 1
ATOM 649 C CA . GLY A 1 83 ? 5.573 -1.625 1.325 1.00 96.75 83 GLY A CA 1
ATOM 650 C C . GLY A 1 83 ? 4.509 -2.136 2.283 1.00 96.75 83 GLY A C 1
ATOM 651 O O . GLY A 1 83 ? 4.021 -3.256 2.147 1.00 96.75 83 GLY A O 1
ATOM 652 N N . VAL A 1 84 ? 4.123 -1.304 3.243 1.00 97.88 84 VAL A N 1
ATOM 653 C CA . VAL A 1 84 ? 3.118 -1.648 4.250 1.00 97.88 84 VAL A CA 1
ATOM 654 C C . VAL A 1 84 ? 1.973 -0.661 4.175 1.00 97.88 84 VAL A C 1
ATOM 656 O O . VAL A 1 84 ? 2.194 0.549 4.215 1.00 97.88 84 VAL A O 1
ATOM 659 N N . PHE A 1 85 ? 0.755 -1.189 4.103 1.00 97.75 85 PHE A N 1
ATOM 660 C CA . PHE A 1 85 ? -0.486 -0.436 4.236 1.00 97.75 85 PHE A CA 1
ATOM 661 C C . PHE A 1 85 ? -1.073 -0.632 5.631 1.00 97.75 85 PHE A C 1
ATOM 663 O O . PHE A 1 85 ? -1.134 -1.767 6.099 1.00 97.75 85 PHE A O 1
ATOM 670 N N . TRP A 1 86 ? -1.557 0.426 6.280 1.00 96.69 86 TRP A N 1
ATOM 671 C CA . TRP A 1 86 ? -2.294 0.327 7.550 1.00 96.69 86 TRP A CA 1
ATOM 672 C C . TRP A 1 86 ? -3.397 1.377 7.627 1.00 96.69 86 TRP A C 1
ATOM 674 O O . TRP A 1 86 ? -3.296 2.435 7.009 1.00 96.69 86 TRP A O 1
ATOM 684 N N . LYS A 1 87 ? -4.457 1.105 8.397 1.00 93.56 87 LYS A N 1
ATOM 685 C CA . LYS A 1 87 ? -5.530 2.083 8.618 1.00 93.56 87 LYS A CA 1
ATOM 686 C C . LYS A 1 87 ? -5.010 3.279 9.394 1.00 93.56 87 LYS A C 1
ATOM 688 O O . LYS A 1 87 ? -4.389 3.112 10.447 1.00 93.56 87 LYS A O 1
ATOM 693 N N . TRP A 1 88 ? -5.321 4.470 8.897 1.00 80.44 88 TRP A N 1
ATOM 694 C CA . TRP A 1 88 ? -5.097 5.687 9.657 1.00 80.44 88 TRP A CA 1
ATOM 695 C C . TRP A 1 88 ? -5.903 5.634 10.961 1.00 80.44 88 TRP A C 1
ATOM 697 O O . TRP A 1 88 ? -7.094 5.325 10.963 1.00 80.44 88 TRP A O 1
ATOM 707 N N . VAL A 1 89 ? -5.240 5.920 12.079 1.00 73.75 89 VAL A N 1
ATOM 708 C CA . VAL A 1 89 ? -5.879 6.094 13.384 1.00 73.75 89 VAL A CA 1
ATOM 709 C C . VAL A 1 89 ? -5.527 7.511 13.832 1.00 73.75 89 VAL A C 1
ATOM 711 O O . VAL A 1 89 ? -4.344 7.762 14.075 1.00 73.75 89 VAL A O 1
ATOM 714 N N . PRO A 1 90 ? -6.490 8.445 13.945 1.00 64.94 90 PRO A N 1
ATOM 715 C CA . PRO A 1 90 ? -6.213 9.701 14.622 1.00 64.94 90 PRO A CA 1
ATOM 716 C C . PRO A 1 90 ? -5.787 9.379 16.052 1.00 64.94 90 PRO A C 1
ATOM 718 O O . PRO A 1 90 ? -6.439 8.574 16.721 1.00 64.94 90 PRO A O 1
ATOM 721 N N . ALA A 1 91 ? -4.692 9.978 16.520 1.00 60.28 91 ALA A N 1
ATOM 722 C CA . ALA A 1 91 ? -4.369 9.942 17.941 1.00 60.28 91 ALA A CA 1
ATOM 723 C C . ALA A 1 91 ? -5.583 10.494 18.712 1.00 60.28 91 ALA A C 1
ATOM 725 O O . ALA A 1 91 ? -6.008 11.618 18.443 1.00 60.28 91 ALA A O 1
ATOM 726 N N . ILE A 1 92 ? -6.177 9.658 19.573 1.00 54.88 92 ILE A N 1
ATOM 727 C CA . ILE A 1 92 ? -7.250 10.052 20.502 1.00 54.88 92 ILE A CA 1
ATOM 728 C C . ILE A 1 92 ? -6.648 10.945 21.581 1.00 54.88 92 ILE A C 1
ATOM 730 O O . ILE A 1 92 ? -5.564 10.572 22.088 1.00 54.88 92 ILE A O 1
#

Radius of gyration: 13.65 Å; Cα contacts (8 Å, |Δi|>4): 143; chains: 1; bounding box: 27×39×43 Å

pLDDT: mean 83.48, std 17.69, range [38.22, 97.88]

Secondary structure (DSSP, 8-state):
-----------TTS-----HHHHHHHHHPPTT-EEEEEHHHHHHHHSTTS--SSPPHHHHHHHHHHHHTTTEEEEEETTTTEEEEEE-----

Organism: NCBI:txid475069

Solvent-accessible surface area (backbone atoms only — not comparable to full-atom values): 5442 Å² total; per-residue (Å²): 140,80,83,85,82,71,68,60,48,65,43,100,84,73,44,47,34,78,26,73,67,53,57,54,48,52,64,67,50,51,79,94,45,71,51,79,42,49,30,68,58,40,25,38,36,47,33,67,88,75,66,82,79,68,62,40,71,62,15,55,52,43,47,36,59,56,31,50,78,46,56,20,44,61,51,74,39,79,94,72,43,28,36,36,36,29,46,71,71,80,87,127

Mean predicted aligned error: 7.44 Å

Nearest PDB structures (foldseek):
  3dr5-assembly1_A-2  TM=5.385E-01  e=2.377E+00  Corynebacterium glutamicum
  3cbg-assembly1_A-2  TM=5.104E-01  e=6.030E+00  Synechocystis sp. PCC 6803
  3tr6-assembly1_A-2  TM=4.643E-01  e=8.409E+00  Coxiella burnetii

Foldseek 3Di:
DDDPPDQQDQDPVRAGAPHVVVVVCLLPPDAPDKDKAAQVNLCRHFPPPPDPDQRDPRSQVRVQVVSVVRQWGWDADNVRRIIITHHDDPDD